Protein AF-A0A960AVP8-F1 (afdb_monomer_lite)

Foldseek 3Di:
DQWDWDDDDQKIKIFGQDQAKDKDQDAAAWPDKDDDWDGDDRMIIAGHGIMTMHGHDDPPPPD

pLDDT: mean 91.64, std 11.94, range [47.59, 98.44]

Structure (mmCIF, N/CA/C/O backbone):
data_AF-A0A960AVP8-F1
#
_entry.id   AF-A0A960AVP8-F1
#
loop_
_atom_site.group_PDB
_atom_site.id
_atom_site.type_symbol
_atom_site.label_atom_id
_atom_site.label_alt_id
_atom_site.label_comp_id
_atom_site.label_asym_id
_atom_site.label_entity_id
_atom_site.label_seq_id
_atom_site.pdbx_PDB_ins_code
_atom_site.Cartn_x
_atom_site.Cartn_y
_atom_site.Cartn_z
_atom_site.occupancy
_atom_site.B_iso_or_equiv
_atom_site.auth_seq_id
_atom_site.auth_comp_id
_atom_site.auth_asym_id
_atom_site.auth_atom_id
_atom_site.pdbx_PDB_model_num
ATOM 1 N N . PRO A 1 1 ? 1.310 8.896 -13.658 1.00 62.62 1 PRO A N 1
ATOM 2 C CA . PRO A 1 1 ? 1.201 8.338 -12.287 1.00 62.62 1 PRO A CA 1
ATOM 3 C C . PRO A 1 1 ? 1.303 6.806 -12.327 1.00 62.62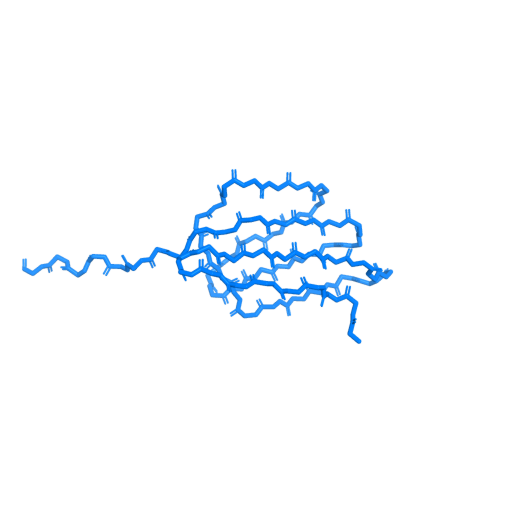 1 PRO A C 1
ATOM 5 O O . PRO A 1 1 ? 0.518 6.192 -13.037 1.00 62.62 1 PRO A O 1
ATOM 8 N N . GLY A 1 2 ? 2.286 6.214 -11.636 1.00 88.12 2 GLY A N 1
ATOM 9 C CA . GLY A 1 2 ? 2.515 4.757 -11.624 1.00 88.12 2 GLY A CA 1
ATOM 10 C C . GLY A 1 2 ? 1.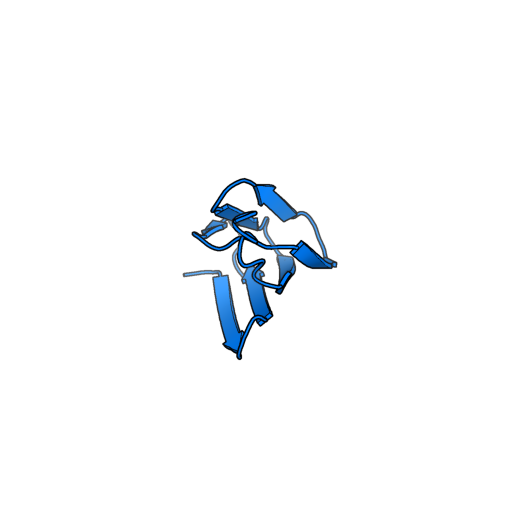678 3.981 -10.601 1.00 88.12 2 GLY A C 1
ATOM 11 O O . GLY A 1 2 ? 1.699 2.759 -10.604 1.00 88.12 2 GLY A O 1
ATOM 12 N N . VAL A 1 3 ? 0.927 4.671 -9.737 1.00 95.12 3 VAL A N 1
ATOM 13 C CA . VAL A 1 3 ? 0.124 4.034 -8.686 1.00 95.12 3 VAL A CA 1
ATOM 14 C C . VAL A 1 3 ? -1.339 3.937 -9.101 1.00 95.12 3 VAL A C 1
ATOM 16 O O . VAL A 1 3 ? -1.978 4.956 -9.368 1.00 95.12 3 VAL A O 1
ATOM 19 N N . LEU A 1 4 ? -1.872 2.718 -9.095 1.00 96.31 4 LEU A N 1
ATOM 20 C CA . LEU A 1 4 ? -3.300 2.437 -9.131 1.00 96.31 4 LEU A CA 1
ATOM 21 C C . LEU A 1 4 ? -3.855 2.512 -7.706 1.00 96.31 4 LEU A C 1
ATOM 23 O O . LEU A 1 4 ? -3.292 1.930 -6.780 1.00 96.31 4 LEU A O 1
ATOM 27 N N . GLY A 1 5 ? -4.961 3.234 -7.535 1.00 95.88 5 GLY A N 1
ATOM 28 C CA . GLY A 1 5 ? -5.644 3.372 -6.254 1.00 95.88 5 GLY A CA 1
ATOM 29 C C . GLY A 1 5 ? -7.137 3.102 -6.386 1.00 95.88 5 GLY A C 1
ATOM 30 O O . GLY A 1 5 ? -7.783 3.617 -7.298 1.00 95.88 5 GLY A O 1
ATOM 31 N N . TYR A 1 6 ? -7.689 2.329 -5.456 1.00 96.44 6 TYR A N 1
ATOM 32 C CA . TYR A 1 6 ? -9.122 2.073 -5.336 1.00 96.44 6 TYR A CA 1
ATOM 33 C C . TYR A 1 6 ? -9.559 2.207 -3.878 1.00 96.44 6 TYR A C 1
ATOM 35 O O . TYR A 1 6 ? -8.824 1.840 -2.965 1.00 96.44 6 TYR A O 1
ATOM 43 N N . ARG A 1 7 ? -10.767 2.726 -3.647 1.00 95.12 7 ARG A N 1
ATOM 44 C CA . ARG A 1 7 ? -11.347 2.847 -2.307 1.00 95.12 7 ARG A CA 1
ATOM 45 C C . ARG A 1 7 ? -12.803 2.407 -2.316 1.00 95.12 7 ARG A C 1
ATOM 47 O O . ARG A 1 7 ? -13.576 2.857 -3.159 1.00 95.12 7 ARG A O 1
ATOM 54 N N . ARG A 1 8 ? -13.184 1.596 -1.328 1.00 95.31 8 ARG A N 1
ATOM 55 C CA . ARG A 1 8 ? -14.573 1.218 -1.051 1.00 95.31 8 ARG A CA 1
ATOM 56 C C . ARG A 1 8 ? -14.771 1.084 0.451 1.00 95.31 8 ARG A C 1
ATOM 58 O O . ARG A 1 8 ? -14.098 0.279 1.079 1.00 95.31 8 ARG A O 1
ATOM 65 N N . ASN A 1 9 ? -15.727 1.830 1.001 1.00 93.88 9 ASN A N 1
ATOM 66 C CA . ASN A 1 9 ? -15.962 1.905 2.444 1.00 93.88 9 ASN A CA 1
ATOM 67 C C . ASN A 1 9 ? -14.671 2.295 3.196 1.00 93.88 9 ASN A C 1
ATOM 69 O O . ASN A 1 9 ? -14.057 3.328 2.899 1.00 93.88 9 ASN A O 1
ATOM 73 N N . ASP A 1 10 ? -14.273 1.462 4.149 1.00 94.81 10 ASP A N 1
ATOM 74 C CA . ASP A 1 10 ? -13.056 1.535 4.942 1.00 94.81 10 AS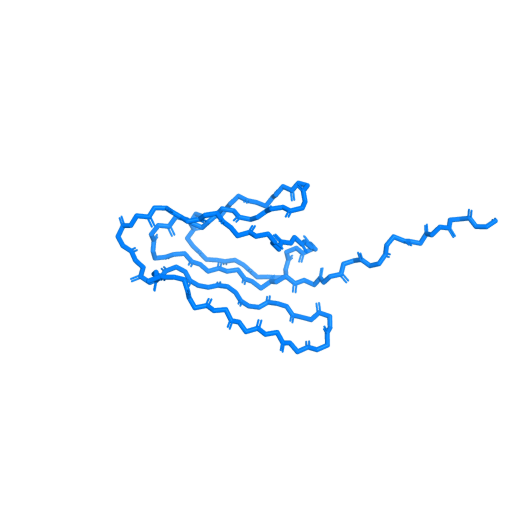P A CA 1
ATOM 75 C C . ASP A 1 10 ? -11.864 0.819 4.290 1.00 94.81 10 ASP A C 1
ATOM 77 O O . ASP A 1 10 ? -10.777 0.846 4.847 1.00 94.81 10 ASP A O 1
ATOM 81 N N . ILE A 1 11 ? -12.018 0.233 3.100 1.00 97.31 11 ILE A N 1
ATOM 82 C CA . ILE A 1 11 ? -10.940 -0.458 2.388 1.00 97.31 11 ILE A CA 1
ATOM 83 C C . ILE A 1 11 ? -10.292 0.459 1.350 1.00 97.31 11 ILE A C 1
ATOM 85 O O . ILE A 1 11 ? -10.971 1.097 0.537 1.00 97.31 11 ILE A O 1
ATOM 89 N N . ILE A 1 12 ? -8.962 0.480 1.341 1.00 97.06 12 ILE A N 1
ATOM 90 C CA . ILE A 1 12 ? -8.125 1.152 0.347 1.00 97.06 12 ILE A CA 1
ATOM 91 C C . ILE A 1 12 ? -7.202 0.107 -0.278 1.00 97.06 12 ILE A C 1
ATOM 93 O O . ILE A 1 12 ? -6.527 -0.625 0.431 1.00 97.06 12 ILE A O 1
ATOM 97 N N . VAL A 1 13 ? -7.140 0.061 -1.604 1.00 97.88 13 VAL A N 1
ATOM 98 C CA . VAL A 1 13 ? -6.210 -0.779 -2.366 1.00 97.88 13 VAL A CA 1
ATOM 99 C C . VAL A 1 13 ? -5.252 0.131 -3.117 1.00 97.88 13 VAL A C 1
ATOM 101 O O . VAL A 1 13 ? -5.688 1.059 -3.802 1.00 97.88 13 VAL A O 1
ATOM 104 N N . LEU A 1 14 ? -3.955 -0.130 -2.991 1.00 97.94 14 LEU A N 1
ATOM 105 C CA . LEU A 1 14 ? -2.887 0.617 -3.645 1.00 97.94 14 LEU A CA 1
ATOM 106 C C . LEU A 1 14 ? -1.946 -0.364 -4.334 1.00 97.94 14 LEU A C 1
ATOM 108 O O . LEU A 1 14 ? -1.536 -1.338 -3.715 1.00 97.94 14 LEU A O 1
ATOM 112 N N . ALA A 1 15 ? -1.572 -0.091 -5.579 1.00 98.19 15 ALA A N 1
ATOM 113 C CA . ALA A 1 15 ? -0.577 -0.872 -6.306 1.00 98.19 15 ALA A CA 1
ATOM 114 C C . ALA A 1 15 ? 0.337 0.059 -7.097 1.00 98.19 15 ALA A C 1
ATOM 116 O O . ALA A 1 15 ? -0.150 0.897 -7.854 1.00 98.19 15 ALA A O 1
ATOM 117 N N . ASN A 1 16 ? 1.648 -0.076 -6.931 1.00 98.12 16 ASN A N 1
ATOM 118 C CA . ASN A 1 16 ? 2.627 0.634 -7.737 1.00 98.12 16 ASN A CA 1
ATOM 119 C C . ASN A 1 16 ? 3.041 -0.233 -8.926 1.00 98.12 16 ASN A C 1
ATOM 121 O O . ASN A 1 16 ? 3.767 -1.208 -8.775 1.00 98.12 16 ASN A O 1
ATOM 125 N N . LEU A 1 17 ? 2.563 0.158 -10.103 1.00 96.62 17 LEU A N 1
ATOM 126 C CA . LEU A 1 17 ? 2.868 -0.440 -11.403 1.00 96.62 17 LEU A CA 1
ATOM 127 C C . LEU A 1 17 ? 3.989 0.330 -12.129 1.00 96.62 17 LEU A C 1
ATOM 129 O O . LEU A 1 17 ? 4.233 0.119 -13.316 1.00 96.62 17 LEU A O 1
ATOM 133 N N . GLY A 1 18 ? 4.603 1.308 -11.455 1.00 95.69 18 GLY A N 1
ATOM 134 C CA . GLY A 1 18 ? 5.703 2.113 -11.969 1.00 95.69 18 GLY A CA 1
ATOM 135 C C . GLY A 1 18 ? 7.076 1.541 -11.617 1.00 95.69 18 GLY A C 1
ATOM 136 O O . GLY A 1 18 ? 7.214 0.672 -10.765 1.00 95.69 18 GLY A O 1
ATOM 137 N N . GLN A 1 19 ? 8.106 2.092 -12.260 1.00 95.69 19 GLN A N 1
ATOM 138 C CA . GLN A 1 19 ? 9.516 1.728 -12.044 1.00 95.69 19 GLN A CA 1
ATOM 139 C C . GLN A 1 19 ? 10.184 2.523 -10.906 1.00 95.69 19 GLN A C 1
ATOM 141 O O . GLN A 1 19 ? 11.322 2.252 -10.536 1.00 95.69 19 GLN A O 1
ATOM 146 N N . GLU A 1 20 ? 9.484 3.509 -10.343 1.00 96.56 20 GLU A N 1
ATOM 147 C CA . GLU A 1 20 ? 9.962 4.350 -9.243 1.00 96.56 20 GLU A CA 1
ATOM 148 C C . GLU A 1 20 ? 9.112 4.126 -7.992 1.00 96.56 20 GLU A C 1
ATOM 150 O O . GLU A 1 20 ? 7.938 3.763 -8.087 1.00 96.56 20 GLU A O 1
ATOM 155 N N . LEU A 1 21 ? 9.682 4.372 -6.809 1.00 96.44 21 LEU A N 1
ATOM 156 C CA . LEU A 1 21 ? 8.906 4.374 -5.569 1.00 96.44 21 LEU A CA 1
ATOM 157 C C . LEU A 1 21 ? 7.874 5.507 -5.573 1.00 96.44 21 LEU A C 1
ATOM 159 O O . LEU A 1 21 ? 8.104 6.583 -6.125 1.00 96.44 21 LEU A O 1
ATOM 163 N N . ALA A 1 22 ? 6.748 5.290 -4.900 1.00 97.19 22 ALA A N 1
ATOM 164 C CA . ALA A 1 22 ? 5.677 6.268 -4.812 1.00 97.19 22 ALA A CA 1
ATOM 165 C C . ALA A 1 22 ? 5.116 6.364 -3.395 1.00 97.19 22 ALA A C 1
ATOM 167 O O . ALA A 1 22 ? 4.782 5.361 -2.770 1.00 97.19 22 ALA A O 1
ATOM 168 N N . THR A 1 23 ? 4.945 7.591 -2.904 1.00 96.62 23 THR A N 1
ATOM 169 C CA . THR A 1 23 ? 4.325 7.858 -1.602 1.00 96.62 23 THR A CA 1
ATOM 170 C C . THR A 1 23 ? 2.953 8.495 -1.782 1.00 96.62 23 THR A C 1
ATOM 172 O O . THR A 1 23 ? 2.825 9.564 -2.381 1.00 96.62 23 THR A O 1
ATOM 175 N N . VAL A 1 24 ? 1.927 7.889 -1.188 1.00 95.12 24 VAL A N 1
ATOM 176 C CA . VAL A 1 24 ? 0.540 8.374 -1.209 1.00 95.12 24 VAL A CA 1
ATOM 177 C C . VAL A 1 24 ? 0.060 8.754 0.191 1.00 95.12 24 VAL A C 1
ATOM 179 O O . VAL A 1 24 ? 0.556 8.253 1.200 1.00 95.12 24 VAL A O 1
ATOM 182 N N . ARG A 1 25 ? -0.926 9.656 0.266 1.00 94.25 25 ARG A N 1
ATOM 183 C CA . ARG A 1 25 ? -1.536 10.122 1.527 1.00 94.25 25 ARG A CA 1
ATOM 184 C C . ARG A 1 25 ? -2.688 9.218 1.970 1.00 94.25 25 ARG A C 1
ATOM 186 O O . ARG A 1 25 ? -3.813 9.671 2.155 1.00 94.25 25 ARG A O 1
ATOM 193 N N . TYR A 1 26 ? -2.390 7.934 2.095 1.00 92.38 26 TYR A N 1
ATOM 194 C CA . TYR A 1 26 ? -3.289 6.928 2.644 1.00 92.38 26 TYR A CA 1
ATOM 195 C C . TYR A 1 26 ? -2.535 6.133 3.705 1.00 92.38 26 TYR A C 1
ATOM 197 O O . TYR A 1 26 ? -1.332 5.911 3.578 1.00 92.38 26 TYR A O 1
ATOM 205 N N . THR A 1 27 ? -3.234 5.744 4.761 1.00 93.44 27 THR A N 1
ATOM 206 C CA . THR A 1 27 ? -2.717 4.927 5.860 1.00 93.44 27 THR A CA 1
ATOM 207 C C . THR A 1 27 ? -3.876 4.137 6.457 1.00 93.44 27 THR A C 1
ATOM 209 O O . THR A 1 27 ? -5.043 4.467 6.220 1.00 93.44 27 THR A O 1
ATOM 212 N N . GLY A 1 28 ? -3.554 3.116 7.231 1.00 93.62 28 GLY A N 1
ATOM 213 C CA . GLY A 1 28 ? -4.522 2.256 7.879 1.00 93.62 28 GLY A CA 1
ATOM 214 C C . GLY A 1 28 ? -3.845 1.028 8.459 1.00 93.62 28 GLY A C 1
ATOM 215 O O . GLY A 1 28 ? -2.621 0.906 8.440 1.00 93.62 28 GLY A O 1
ATOM 216 N N . GLU A 1 29 ? -4.667 0.119 8.954 1.00 95.25 29 GLU A N 1
ATOM 217 C CA . GLU A 1 29 ? -4.239 -1.235 9.270 1.00 95.25 29 GLU A CA 1
ATOM 218 C C . GLU A 1 29 ? -3.936 -1.982 7.966 1.00 95.25 29 GLU A C 1
ATOM 220 O O . GLU A 1 29 ? -4.708 -1.897 7.011 1.00 95.25 29 GLU A O 1
ATOM 225 N N . VAL A 1 30 ? -2.805 -2.684 7.903 1.00 96.69 30 VAL A N 1
ATOM 226 C CA . VAL A 1 30 ? -2.445 -3.503 6.740 1.00 96.69 30 VAL A CA 1
ATOM 227 C C . VAL A 1 30 ? -3.235 -4.803 6.800 1.00 96.69 30 VAL A C 1
ATOM 229 O O . VAL A 1 30 ? -3.051 -5.590 7.721 1.00 96.69 30 VAL A O 1
ATOM 232 N N . LEU A 1 31 ? -4.094 -5.031 5.807 1.00 97.50 31 LEU A N 1
ATOM 233 C CA . LEU A 1 31 ? -4.813 -6.297 5.660 1.00 97.50 31 LEU A CA 1
ATOM 234 C C . LEU A 1 31 ? -4.011 -7.307 4.837 1.00 97.50 31 LEU A C 1
ATOM 236 O O . LEU A 1 31 ? -3.985 -8.490 5.159 1.00 97.50 31 LEU A O 1
ATOM 240 N N . VAL A 1 32 ? -3.397 -6.836 3.748 1.00 97.56 32 VAL A N 1
ATOM 241 C CA . VAL A 1 32 ? -2.588 -7.636 2.817 1.00 97.56 32 VAL A CA 1
ATOM 242 C C . VAL A 1 32 ? -1.521 -6.736 2.211 1.00 97.56 32 VAL A C 1
ATOM 244 O O . VAL A 1 32 ? -1.836 -5.615 1.813 1.00 97.56 32 VAL A O 1
ATOM 247 N N . ASP A 1 33 ? -0.299 -7.230 2.064 1.00 97.56 33 ASP A N 1
ATOM 248 C CA . ASP A 1 33 ? 0.748 -6.602 1.266 1.00 97.56 33 ASP A CA 1
ATOM 249 C C . ASP A 1 33 ? 1.451 -7.608 0.342 1.00 97.56 33 ASP A C 1
ATOM 251 O O . ASP A 1 33 ? 1.340 -8.827 0.474 1.00 97.56 33 ASP A O 1
ATOM 255 N N . THR A 1 34 ? 2.115 -7.075 -0.680 1.00 98.00 34 THR A N 1
ATOM 256 C CA . THR A 1 34 ? 3.009 -7.819 -1.567 1.00 98.00 34 THR A CA 1
ATOM 257 C C . THR A 1 34 ? 4.128 -6.903 -2.041 1.00 98.00 34 THR A C 1
ATOM 259 O O . THR A 1 34 ? 3.905 -5.721 -2.319 1.00 98.00 34 THR A O 1
ATOM 262 N N . GLY A 1 35 ? 5.335 -7.454 -2.157 1.00 97.25 35 GLY A N 1
ATOM 263 C CA . GLY A 1 35 ? 6.539 -6.672 -2.425 1.00 97.25 35 GLY A CA 1
ATOM 264 C C . GLY A 1 35 ? 6.947 -5.818 -1.222 1.00 97.25 35 GLY A C 1
ATOM 265 O O . GLY A 1 35 ? 6.640 -6.142 -0.077 1.00 97.25 35 GLY A O 1
ATOM 266 N N . GLN A 1 36 ? 7.672 -4.727 -1.477 1.00 98.00 36 GLN A N 1
ATOM 267 C CA . GLN A 1 36 ? 8.148 -3.836 -0.420 1.00 98.00 36 GLN A CA 1
ATOM 268 C C . GLN A 1 36 ? 7.192 -2.651 -0.235 1.00 98.00 36 GLN A C 1
ATOM 270 O O . GLN A 1 36 ? 7.000 -1.835 -1.137 1.00 98.00 36 GLN A O 1
ATOM 275 N N . VAL A 1 37 ? 6.622 -2.535 0.964 1.00 97.62 37 VAL A N 1
ATOM 276 C CA . VAL A 1 37 ? 5.706 -1.456 1.355 1.00 97.62 37 VAL A CA 1
ATOM 277 C C . VAL A 1 37 ? 6.141 -0.890 2.705 1.00 97.62 37 VAL A C 1
ATOM 279 O O . VAL A 1 37 ? 6.540 -1.628 3.601 1.00 97.62 37 VAL A O 1
ATOM 282 N N . ALA A 1 38 ? 6.058 0.431 2.866 1.00 97.44 38 ALA A N 1
ATOM 283 C CA . ALA A 1 38 ? 6.236 1.094 4.153 1.00 97.44 38 ALA A CA 1
ATOM 284 C C . ALA A 1 38 ? 4.991 1.921 4.494 1.00 97.44 38 ALA A C 1
ATOM 286 O O . ALA A 1 38 ? 4.709 2.932 3.847 1.00 97.44 38 ALA A O 1
ATOM 287 N N . VAL A 1 39 ? 4.252 1.500 5.522 1.00 96.31 39 VAL A N 1
ATOM 288 C CA . VAL A 1 39 ? 3.070 2.208 6.030 1.00 96.31 39 VAL A CA 1
ATOM 289 C C . VAL A 1 39 ? 3.458 2.991 7.277 1.00 96.31 39 VAL A C 1
ATOM 291 O O . VAL A 1 39 ? 3.972 2.435 8.243 1.00 96.31 39 VAL A O 1
ATOM 294 N N . GLY A 1 40 ? 3.231 4.300 7.247 1.00 91.19 40 GLY A N 1
ATOM 295 C CA . GLY A 1 40 ? 3.512 5.209 8.350 1.00 91.19 40 GLY A CA 1
ATOM 296 C C . GLY A 1 40 ? 2.306 6.071 8.706 1.00 91.19 40 GLY A C 1
ATOM 297 O O . GLY A 1 40 ? 1.211 5.934 8.151 1.00 91.19 40 GLY A O 1
ATOM 298 N N . ALA A 1 41 ? 2.513 7.012 9.627 1.00 86.88 41 ALA A N 1
ATOM 299 C CA . ALA A 1 41 ? 1.476 7.942 10.056 1.00 86.88 41 ALA A CA 1
ATOM 300 C C . ALA A 1 41 ? 1.002 8.821 8.880 1.00 86.88 41 ALA A C 1
ATOM 302 O O . ALA A 1 41 ? 1.713 9.705 8.403 1.00 86.88 41 ALA A O 1
ATOM 303 N N . GLY A 1 42 ? -0.209 8.555 8.387 1.00 89.12 42 GLY A N 1
ATOM 304 C CA . GLY A 1 42 ? -0.857 9.329 7.322 1.00 89.12 42 GLY A CA 1
ATOM 305 C C . GLY A 1 42 ? -0.340 9.071 5.902 1.00 89.12 42 GLY A C 1
ATOM 306 O O . GLY A 1 42 ? -0.855 9.675 4.958 1.00 89.12 42 GLY A O 1
ATOM 307 N N . ARG A 1 43 ? 0.673 8.214 5.722 1.00 95.19 43 ARG A N 1
ATOM 308 C CA . ARG A 1 43 ? 1.298 7.965 4.416 1.00 95.19 43 ARG A CA 1
ATOM 309 C C . ARG A 1 43 ? 1.663 6.504 4.224 1.00 95.19 43 ARG A C 1
ATOM 311 O O . ARG A 1 43 ? 2.027 5.819 5.172 1.00 95.19 43 ARG A O 1
ATOM 318 N N . THR A 1 44 ? 1.655 6.092 2.967 1.00 96.81 44 THR A N 1
ATOM 319 C CA . THR A 1 44 ? 2.110 4.779 2.518 1.00 96.81 44 THR A CA 1
ATOM 320 C C . THR A 1 44 ? 3.085 4.979 1.372 1.00 96.81 44 THR A C 1
ATOM 322 O O . THR A 1 44 ? 2.774 5.704 0.425 1.00 96.81 44 THR A O 1
ATOM 325 N N . THR A 1 45 ? 4.251 4.352 1.461 1.00 97.69 45 THR A N 1
ATOM 326 C CA . THR A 1 45 ? 5.246 4.288 0.390 1.00 97.69 45 THR A CA 1
ATOM 327 C C . THR A 1 45 ? 5.221 2.895 -0.224 1.00 97.69 45 THR A C 1
ATOM 329 O O . THR A 1 45 ? 5.388 1.904 0.481 1.00 97.69 45 THR A O 1
ATOM 332 N N . LEU A 1 46 ? 5.019 2.841 -1.537 1.00 98.12 46 LEU A N 1
ATOM 333 C CA . LEU A 1 46 ? 5.035 1.637 -2.358 1.00 98.12 46 LEU A CA 1
ATOM 334 C C . LEU A 1 46 ? 6.304 1.644 -3.210 1.00 98.12 46 LEU A C 1
ATOM 336 O O . LEU A 1 46 ? 6.536 2.585 -3.972 1.00 98.12 46 LEU A O 1
ATOM 340 N N . PHE A 1 47 ? 7.118 0.602 -3.103 1.00 97.88 47 PHE A N 1
ATOM 341 C CA . PHE A 1 47 ? 8.242 0.381 -4.016 1.00 97.88 47 PHE A CA 1
ATOM 342 C C . PHE A 1 47 ? 7.725 -0.132 -5.374 1.00 97.88 47 PHE A C 1
ATOM 344 O O . PHE A 1 47 ? 6.532 -0.435 -5.481 1.00 97.88 47 PHE A O 1
ATOM 351 N N . PRO A 1 48 ? 8.550 -0.180 -6.433 1.00 97.62 48 PRO A N 1
ATOM 352 C CA . PRO A 1 48 ? 8.151 -0.794 -7.701 1.00 97.62 48 PRO A CA 1
ATOM 353 C C . PRO A 1 48 ? 7.589 -2.207 -7.500 1.00 97.62 48 PRO A C 1
ATOM 355 O O . PRO A 1 48 ? 8.058 -2.935 -6.624 1.00 97.62 48 PRO A O 1
ATOM 358 N N . ASP A 1 49 ? 6.565 -2.560 -8.277 1.00 96.56 49 ASP A N 1
ATOM 359 C CA . ASP A 1 49 ? 5.897 -3.870 -8.251 1.00 96.56 49 ASP A CA 1
ATOM 360 C C . ASP A 1 49 ? 5.384 -4.299 -6.859 1.00 96.56 49 ASP A C 1
ATOM 362 O O . ASP A 1 49 ? 5.361 -5.481 -6.511 1.00 96.56 49 ASP A O 1
ATOM 366 N N . SER A 1 50 ? 4.950 -3.328 -6.047 1.00 98.38 50 SER A N 1
ATOM 367 C CA . SER A 1 50 ? 4.363 -3.570 -4.723 1.00 98.38 50 SER A CA 1
ATOM 368 C C . SER A 1 50 ? 2.895 -3.167 -4.653 1.00 98.38 50 SER A C 1
ATOM 370 O O . SER A 1 50 ? 2.431 -2.283 -5.381 1.00 98.38 50 SER A O 1
ATOM 372 N N . ALA A 1 51 ? 2.149 -3.800 -3.752 1.00 98.31 51 ALA A N 1
ATOM 373 C CA . ALA A 1 51 ? 0.764 -3.445 -3.482 1.00 98.31 51 ALA A CA 1
ATOM 374 C C . ALA A 1 51 ? 0.403 -3.654 -2.011 1.00 98.31 51 ALA A C 1
ATOM 376 O O . ALA A 1 51 ? 1.015 -4.459 -1.313 1.00 98.31 51 ALA A O 1
ATOM 377 N N . VAL A 1 52 ? -0.610 -2.923 -1.550 1.00 98.44 52 VAL A N 1
ATOM 378 C CA . VAL A 1 52 ? -1.154 -3.045 -0.199 1.00 98.44 52 VAL A CA 1
ATOM 379 C C . VAL A 1 52 ? -2.661 -2.818 -0.186 1.00 98.44 52 VAL A C 1
ATOM 381 O O . VAL A 1 52 ? -3.194 -1.965 -0.902 1.00 98.44 52 VAL A O 1
ATOM 384 N N . VAL A 1 53 ? -3.341 -3.576 0.665 1.00 98.19 53 VAL A N 1
ATOM 385 C CA . VAL A 1 53 ? -4.727 -3.364 1.068 1.00 98.19 53 VAL A CA 1
ATOM 386 C C . VAL A 1 53 ? -4.722 -2.844 2.499 1.00 98.19 53 VAL A C 1
ATOM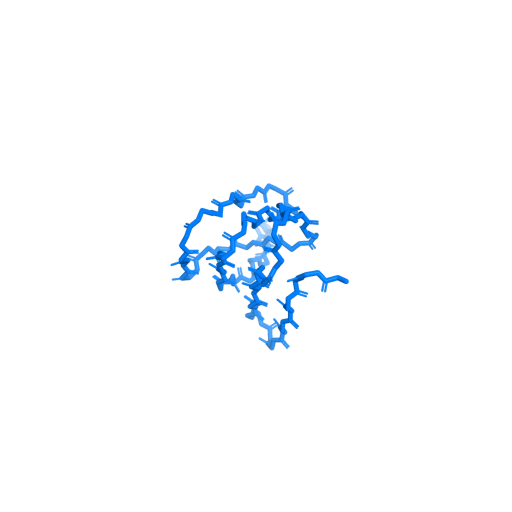 388 O O . VAL A 1 53 ? -4.187 -3.488 3.400 1.00 98.19 53 VAL A O 1
ATOM 391 N N . LEU A 1 54 ? -5.320 -1.676 2.702 1.00 97.38 54 LEU A N 1
ATOM 392 C CA . LEU A 1 54 ? -5.426 -1.007 3.991 1.00 97.38 54 LEU A CA 1
ATOM 393 C C . LEU A 1 54 ? -6.884 -0.959 4.443 1.00 97.38 54 LEU A C 1
ATOM 395 O O . LEU A 1 54 ? -7.772 -0.704 3.627 1.00 97.38 54 LEU A O 1
ATOM 399 N N . GLN A 1 55 ? -7.111 -1.100 5.746 1.00 96.12 55 GLN A N 1
ATOM 400 C CA . GLN A 1 55 ? -8.362 -0.734 6.401 1.00 96.12 55 GLN A CA 1
ATOM 401 C C . GLN A 1 55 ? -8.191 0.598 7.137 1.00 96.12 55 GLN A C 1
ATOM 403 O O . GLN A 1 55 ? -7.301 0.757 7.974 1.00 96.12 55 GLN A O 1
ATOM 408 N N . THR A 1 56 ? -9.026 1.590 6.834 1.00 90.31 56 THR A N 1
ATOM 409 C CA . THR A 1 56 ? -8.994 2.881 7.521 1.00 90.31 56 THR A CA 1
ATOM 410 C C . THR A 1 56 ? -9.459 2.706 8.957 1.00 90.31 56 THR A C 1
ATOM 412 O O . THR A 1 56 ? -10.619 2.380 9.202 1.00 90.31 56 THR A O 1
ATOM 415 N N . VAL A 1 57 ? -8.576 2.990 9.909 1.00 82.81 57 VAL A N 1
ATOM 416 C CA . VAL A 1 57 ? -8.924 2.987 11.328 1.00 82.81 57 VAL A CA 1
ATOM 417 C C .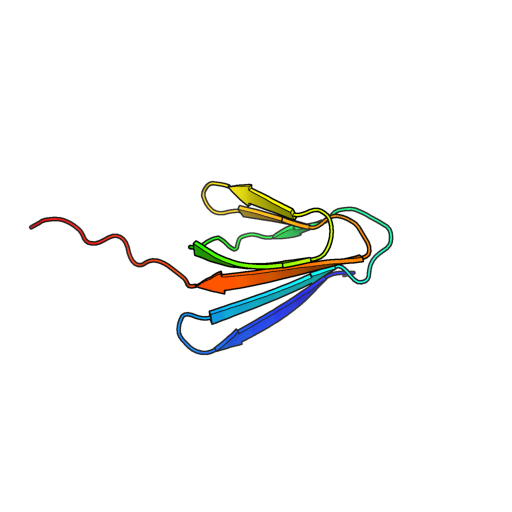 VAL A 1 57 ? -9.470 4.364 11.690 1.00 82.81 57 VAL A C 1
ATOM 419 O O . VAL A 1 57 ? -8.770 5.369 11.564 1.00 82.81 57 VAL A O 1
ATOM 422 N N . VAL A 1 58 ? -10.723 4.428 12.141 1.00 70.25 58 VAL A N 1
ATOM 423 C CA . VAL A 1 58 ? -11.245 5.629 12.806 1.00 70.25 58 VAL A CA 1
ATOM 424 C C . VAL A 1 58 ? -10.698 5.615 14.234 1.00 70.25 58 VAL A C 1
ATOM 426 O O . VAL A 1 58 ? -10.979 4.657 14.961 1.00 70.25 58 VAL A O 1
ATOM 429 N N . PRO A 1 59 ? -9.925 6.628 14.667 1.00 60.50 59 PRO A N 1
ATOM 430 C CA . PRO A 1 59 ? -9.496 6.712 16.054 1.00 60.50 59 PRO A CA 1
ATOM 431 C C . PRO A 1 59 ? -10.738 6.724 16.943 1.00 60.50 59 PRO A C 1
ATOM 433 O O . PRO A 1 59 ? -11.573 7.626 16.837 1.00 60.50 59 PRO A O 1
ATOM 436 N N . ARG A 1 60 ? -10.891 5.720 17.811 1.00 61.62 60 ARG A N 1
ATOM 437 C CA . ARG A 1 60 ? -11.892 5.801 18.873 1.00 61.62 60 ARG A CA 1
ATOM 438 C C . ARG A 1 60 ? -11.395 6.863 19.843 1.00 61.62 60 ARG A C 1
ATOM 440 O O . ARG A 1 60 ? -10.435 6.628 20.570 1.00 61.62 60 ARG A O 1
ATOM 447 N N . VAL A 1 61 ? -12.014 8.039 19.820 1.00 58.28 61 VAL A N 1
ATOM 448 C CA . VAL A 1 61 ? -11.843 9.008 20.901 1.00 58.28 61 VAL A CA 1
ATOM 449 C C . VAL A 1 61 ? -12.480 8.352 22.121 1.00 58.28 61 VAL A C 1
ATOM 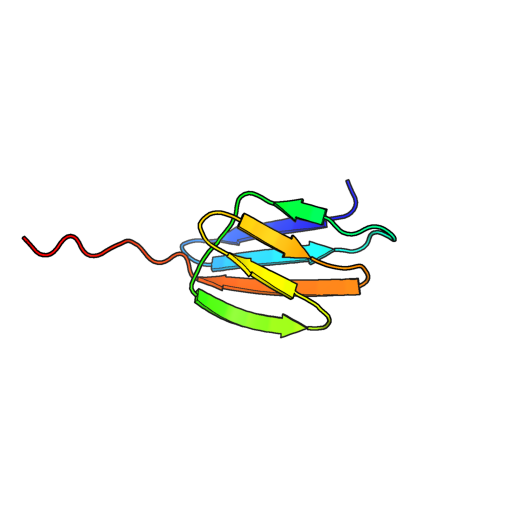451 O O . VAL A 1 61 ? -13.690 8.129 22.130 1.00 58.28 61 VAL A O 1
ATOM 454 N N . ALA A 1 62 ? -11.664 7.936 23.089 1.00 55.44 62 ALA A N 1
ATOM 455 C CA . ALA A 1 62 ? -12.172 7.555 24.398 1.00 55.44 62 ALA A CA 1
ATOM 456 C C . ALA A 1 62 ? -12.857 8.801 24.975 1.00 55.44 62 ALA A C 1
ATOM 458 O O . ALA A 1 62 ? -12.191 9.813 25.200 1.00 55.44 62 ALA A O 1
ATOM 459 N N . GLY A 1 63 ? -14.188 8.754 25.049 1.00 47.59 63 GLY A N 1
ATOM 460 C CA . GLY A 1 63 ? -15.008 9.775 25.696 1.00 47.59 63 GLY A CA 1
ATOM 461 C C . GLY A 1 63 ? -14.973 9.655 27.208 1.00 47.59 63 GLY A C 1
ATOM 462 O O . GLY A 1 63 ? -14.600 8.566 27.703 1.00 47.59 63 GLY A O 1
#

Sequence (63 aa):
PGVLGYRRNDIIVLANLGQELATVRYTGEVLVDTGQVAVGAGRTTLFPDSAVVLQTVVPRVAG

Radius of gyration: 11.93 Å; chains: 1; bounding box: 26×18×38 Å

Secondary structure (DSSP, 8-state):
--EEEEEETTEEEEEE-SSS-EEES---EEEEEESSEEEETTEEEE-TTEEEEEEPPPP----